Protein AF-A0A4R6YDR1-F1 (afdb_monomer)

Structure (mmCIF, N/CA/C/O backbone):
data_AF-A0A4R6YDR1-F1
#
_entry.id   AF-A0A4R6YDR1-F1
#
loop_
_atom_site.group_PDB
_atom_site.id
_atom_site.type_symbol
_atom_site.label_atom_id
_atom_site.label_alt_id
_atom_site.label_comp_id
_atom_site.label_asym_id
_atom_site.label_entity_id
_atom_site.label_seq_id
_atom_site.pdbx_PDB_ins_code
_atom_site.Cartn_x
_atom_site.Cartn_y
_atom_site.Cartn_z
_atom_site.occupancy
_atom_site.B_iso_or_equiv
_atom_site.auth_seq_id
_atom_site.auth_comp_id
_atom_site.auth_asym_id
_atom_site.auth_atom_id
_atom_site.pdbx_PDB_model_num
ATOM 1 N N . MET A 1 1 ? -46.285 15.102 -3.703 1.00 39.44 1 MET A N 1
ATOM 2 C CA . MET A 1 1 ? -45.158 14.203 -4.021 1.00 39.44 1 MET A CA 1
ATOM 3 C C . MET A 1 1 ? -44.010 14.711 -3.186 1.00 39.44 1 MET A C 1
ATOM 5 O O . MET A 1 1 ? -43.554 15.818 -3.422 1.00 39.44 1 MET A O 1
ATOM 9 N N . SER A 1 2 ? -43.743 14.014 -2.089 1.00 37.03 2 SER A N 1
ATOM 10 C CA . SER A 1 2 ? -42.890 14.491 -1.007 1.00 37.03 2 SER A CA 1
ATOM 11 C C . SER A 1 2 ? -41.427 14.366 -1.415 1.00 37.03 2 SER A C 1
ATOM 13 O O . SER A 1 2 ? -41.004 13.293 -1.838 1.00 37.03 2 SER A O 1
ATOM 15 N N . GLU A 1 3 ? -40.690 15.469 -1.320 1.00 46.84 3 GLU A N 1
ATOM 16 C CA . GLU A 1 3 ? -39.232 15.481 -1.392 1.00 46.84 3 GLU A CA 1
ATOM 17 C C . GLU A 1 3 ? -38.691 14.703 -0.192 1.00 46.84 3 GLU A C 1
ATOM 19 O O . GLU A 1 3 ? -38.739 15.177 0.945 1.00 46.84 3 GLU A O 1
ATOM 24 N N . ASP A 1 4 ? -38.201 13.491 -0.447 1.00 43.44 4 ASP A N 1
ATOM 25 C CA . ASP A 1 4 ? -37.418 12.733 0.523 1.00 43.44 4 ASP A CA 1
ATOM 26 C C . ASP A 1 4 ? -36.067 13.442 0.669 1.00 43.44 4 ASP A C 1
ATOM 28 O O . ASP A 1 4 ? -35.109 13.238 -0.080 1.00 43.44 4 ASP A O 1
ATOM 32 N N . THR A 1 5 ? -36.045 14.381 1.608 1.00 46.66 5 THR A N 1
ATOM 33 C CA . THR A 1 5 ? -34.840 15.061 2.058 1.00 46.66 5 THR A CA 1
ATOM 34 C C . THR A 1 5 ? -33.941 14.005 2.685 1.00 46.66 5 THR A C 1
ATOM 36 O O . THR A 1 5 ? -34.273 13.435 3.721 1.00 46.66 5 THR A O 1
ATOM 39 N N . ILE A 1 6 ? -32.800 13.730 2.053 1.00 50.25 6 ILE A N 1
ATOM 40 C CA . ILE A 1 6 ? -31.753 12.898 2.645 1.00 50.25 6 ILE A CA 1
ATOM 41 C C . ILE A 1 6 ? -31.236 13.648 3.876 1.00 50.25 6 ILE A C 1
ATOM 43 O O . ILE A 1 6 ? -30.426 14.569 3.763 1.00 50.25 6 ILE A O 1
ATOM 47 N N . GLU A 1 7 ? -31.735 13.279 5.056 1.00 45.41 7 GLU A N 1
ATOM 48 C CA . GLU A 1 7 ? -31.177 13.727 6.326 1.00 45.41 7 GLU A CA 1
ATOM 49 C C . GLU A 1 7 ? -29.710 13.305 6.383 1.00 45.41 7 GLU A C 1
ATOM 51 O O .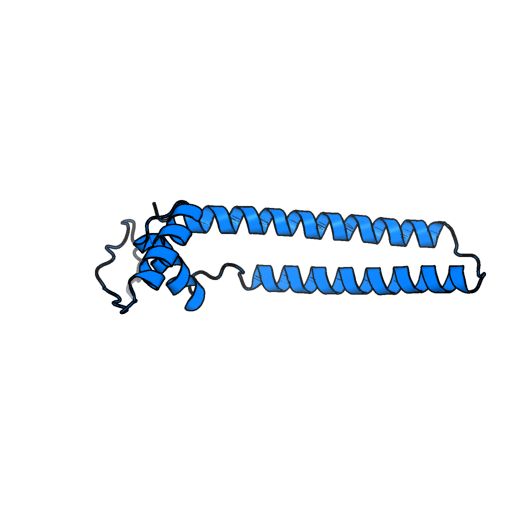 GLU A 1 7 ? -29.386 12.120 6.440 1.00 45.41 7 GLU A O 1
ATOM 56 N N . VAL A 1 8 ? -28.811 14.288 6.354 1.00 49.12 8 VAL A N 1
ATOM 57 C CA . VAL A 1 8 ? -27.378 14.083 6.560 1.00 49.12 8 VAL A CA 1
ATOM 58 C C . VAL A 1 8 ? -27.148 13.973 8.073 1.00 49.12 8 VAL A C 1
ATOM 60 O O . VAL A 1 8 ? -27.255 14.989 8.765 1.00 49.12 8 VAL A O 1
ATOM 63 N N . PRO A 1 9 ? -26.842 12.790 8.645 1.00 45.25 9 PRO A N 1
ATOM 64 C CA . PRO A 1 9 ? -26.716 12.664 10.091 1.00 45.25 9 PRO A CA 1
ATOM 65 C C . PRO A 1 9 ? -25.395 13.294 10.551 1.00 45.25 9 PRO A C 1
ATOM 67 O O . PRO A 1 9 ? -24.310 12.784 10.279 1.00 45.25 9 PRO A O 1
ATOM 70 N N . THR A 1 10 ? -25.493 14.405 11.277 1.00 56.12 10 THR A N 1
ATOM 71 C CA . THR A 1 10 ? -24.382 15.232 11.784 1.00 56.12 10 THR A CA 1
ATOM 72 C C . THR A 1 10 ? -23.902 14.855 13.195 1.00 56.12 10 THR A C 1
ATOM 74 O O . THR A 1 10 ? -23.180 15.618 13.831 1.00 56.12 10 THR A O 1
ATOM 77 N N . ALA A 1 11 ? -24.213 13.655 13.699 1.00 50.44 11 ALA A N 1
ATOM 78 C CA . ALA A 1 11 ? -23.728 13.170 14.997 1.00 50.44 11 ALA A CA 1
ATOM 79 C C . ALA A 1 11 ? -23.045 11.798 14.867 1.00 50.44 11 ALA A C 1
ATOM 81 O O . ALA A 1 11 ? -23.593 10.890 14.243 1.00 50.44 11 ALA A O 1
ATOM 82 N N . LYS A 1 12 ? -21.855 11.633 15.477 1.00 59.28 12 LYS A N 1
ATOM 83 C CA . LYS A 1 12 ? -21.075 10.375 15.549 1.00 59.28 12 LYS A CA 1
ATOM 84 C C . LYS A 1 12 ? -22.018 9.253 16.025 1.00 59.28 12 LYS A C 1
ATOM 86 O O . LYS A 1 12 ? -22.332 9.177 17.211 1.00 59.28 12 LYS A O 1
ATOM 91 N N . GLN A 1 13 ? -22.523 8.430 15.099 1.00 66.31 13 GLN A N 1
ATOM 92 C CA . GLN A 1 13 ? -23.528 7.400 15.386 1.00 66.31 13 GLN A CA 1
ATOM 93 C C . GLN A 1 13 ? -23.062 6.521 16.555 1.00 66.31 13 GLN A C 1
ATOM 95 O O . GLN A 1 13 ? -21.942 5.995 16.549 1.00 66.31 13 GLN A O 1
ATOM 100 N N . ARG A 1 14 ? -23.910 6.361 17.577 1.00 75.31 14 ARG A N 1
ATOM 101 C CA . ARG A 1 14 ? -23.565 5.566 18.760 1.00 75.31 14 ARG A CA 1
ATOM 102 C C . ARG A 1 14 ? -23.374 4.10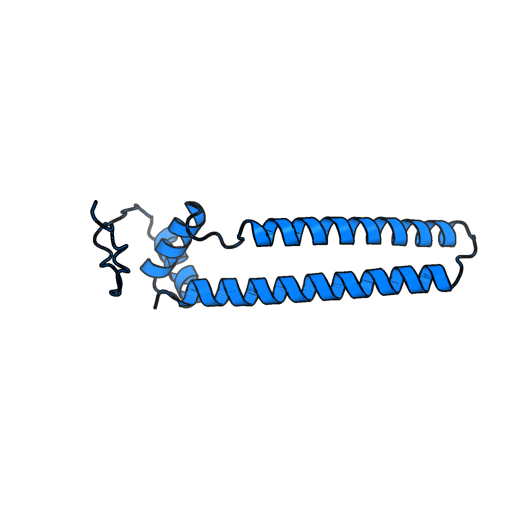1 18.352 1.00 75.31 14 ARG A C 1
ATOM 104 O O . ARG A 1 14 ? -24.311 3.459 17.883 1.00 75.31 14 ARG A O 1
ATOM 111 N N . LYS A 1 15 ? -22.172 3.553 18.563 1.00 79.75 15 LYS A N 1
ATOM 112 C CA . LYS A 1 15 ? -21.835 2.144 18.279 1.00 79.75 15 LYS A CA 1
ATOM 113 C C . LYS A 1 15 ? -22.522 1.218 19.300 1.00 79.75 15 LYS A C 1
ATOM 115 O O . LYS A 1 15 ? -21.924 0.850 20.301 1.00 79.75 15 LYS A O 1
ATOM 120 N N . GLY A 1 16 ? -23.802 0.903 19.085 1.00 85.25 16 GLY A N 1
ATOM 121 C CA . GLY A 1 16 ? -24.649 0.183 20.053 1.00 85.25 16 GLY A CA 1
ATOM 122 C C . GLY A 1 16 ? -24.705 -1.344 19.915 1.00 85.25 16 GLY A C 1
ATOM 123 O O . GLY A 1 16 ? -25.435 -1.984 20.666 1.00 85.25 16 GLY A O 1
ATOM 124 N N . ARG A 1 17 ? -23.996 -1.938 18.948 1.00 88.44 17 ARG A N 1
ATOM 125 C CA . ARG A 1 17 ? -23.965 -3.393 18.714 1.00 88.44 17 ARG A CA 1
ATOM 126 C C . ARG A 1 17 ? -22.613 -3.965 19.140 1.00 88.44 17 ARG A C 1
ATOM 128 O O . ARG A 1 17 ? -21.587 -3.337 18.889 1.00 88.44 17 ARG A O 1
ATOM 135 N N . LEU A 1 18 ? -22.629 -5.146 19.759 1.00 90.12 18 LEU A N 1
ATOM 136 C CA . LEU A 1 18 ? -21.438 -5.860 20.225 1.00 90.12 18 LEU A CA 1
ATOM 137 C C . LEU A 1 18 ? -21.135 -7.054 19.319 1.00 90.12 18 LEU A C 1
ATOM 139 O O . LEU A 1 18 ? -22.044 -7.780 18.919 1.00 90.12 18 LEU A O 1
ATOM 143 N N . ILE A 1 19 ? -19.850 -7.254 19.038 1.00 88.69 19 ILE A N 1
ATOM 144 C CA . ILE A 1 19 ? -19.309 -8.451 18.393 1.00 88.69 19 ILE A CA 1
ATOM 145 C C . ILE A 1 19 ? -18.387 -9.098 19.425 1.00 88.69 19 ILE A C 1
ATOM 147 O O . ILE A 1 19 ? -17.421 -8.469 19.850 1.00 88.69 19 ILE A O 1
ATOM 151 N N . ASN A 1 20 ? -18.699 -10.328 19.836 1.00 90.25 20 ASN A N 1
ATOM 152 C CA . ASN A 1 20 ? -17.920 -11.068 20.827 1.00 90.25 20 ASN A CA 1
ATOM 153 C C . ASN A 1 20 ? -17.141 -12.188 20.136 1.00 90.25 20 ASN A C 1
ATOM 155 O O . ASN A 1 20 ? -17.723 -12.976 19.391 1.00 90.25 20 ASN A O 1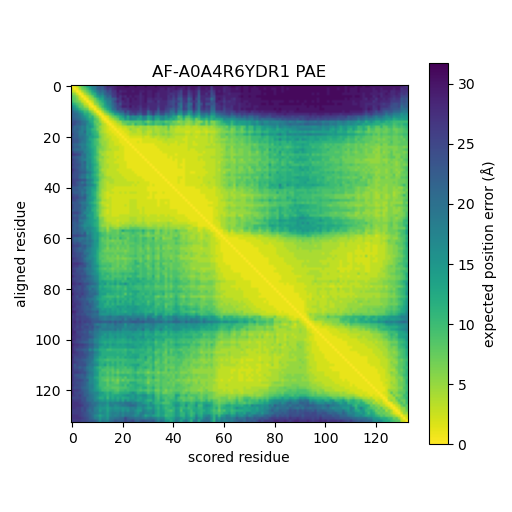
ATOM 159 N N . VAL A 1 21 ? -15.847 -12.289 20.430 1.00 90.25 21 VAL A N 1
ATOM 160 C CA . VAL A 1 21 ? -14.976 -13.381 19.987 1.00 90.25 21 VAL A CA 1
ATOM 161 C C . VAL A 1 21 ? -14.243 -13.923 21.210 1.00 90.25 21 VAL A C 1
ATOM 163 O O . VAL A 1 21 ? -13.855 -13.155 22.090 1.00 90.25 21 VAL A O 1
ATOM 166 N N . ARG A 1 22 ? -14.101 -15.247 21.300 1.00 95.94 22 ARG A N 1
ATOM 167 C CA . ARG A 1 22 ? -13.270 -15.872 22.334 1.00 95.94 22 ARG A CA 1
ATOM 168 C C . ARG A 1 22 ? -11.837 -15.933 21.828 1.00 95.94 22 ARG A C 1
ATOM 170 O O . ARG A 1 22 ? -11.625 -16.350 20.695 1.00 95.94 22 ARG A O 1
ATOM 177 N N . VAL A 1 23 ? -10.901 -15.550 22.683 1.00 95.31 23 VAL A N 1
ATOM 178 C CA . VAL A 1 23 ? -9.459 -15.630 22.451 1.00 95.31 23 VAL A CA 1
ATOM 179 C C . VAL A 1 23 ? -8.799 -16.223 23.689 1.00 95.31 23 VAL A C 1
ATOM 181 O O . VAL A 1 23 ? -9.327 -16.108 24.796 1.00 95.31 23 VAL A O 1
ATOM 184 N N . SER A 1 24 ? -7.669 -16.880 23.492 1.00 98.38 24 SER A N 1
ATOM 185 C CA . SER A 1 24 ? -6.738 -17.259 24.550 1.00 98.38 24 SER A CA 1
ATOM 186 C C . SER A 1 24 ? -5.985 -16.038 25.091 1.00 98.38 24 SER A C 1
ATOM 188 O O . SER A 1 24 ? -5.937 -14.986 24.449 1.00 98.38 24 SER A O 1
ATOM 190 N N . ASP A 1 25 ? -5.334 -16.192 26.245 1.00 98.19 25 ASP A N 1
ATOM 191 C CA . ASP A 1 25 ? -4.501 -15.135 26.835 1.00 98.19 25 ASP A CA 1
ATOM 192 C C . ASP A 1 25 ? -3.360 -14.718 25.891 1.00 98.19 25 ASP A C 1
ATOM 194 O O . ASP A 1 25 ? -3.086 -13.531 25.727 1.00 98.19 25 ASP A O 1
ATOM 198 N N . ALA A 1 26 ? -2.740 -15.687 25.205 1.00 98.31 26 ALA A N 1
ATOM 199 C CA . ALA A 1 26 ? -1.665 -15.429 24.248 1.00 98.31 26 ALA A CA 1
ATOM 200 C C . ALA A 1 26 ? -2.144 -14.603 23.041 1.00 98.31 26 ALA A C 1
ATOM 202 O O . ALA A 1 26 ? -1.471 -13.661 22.623 1.00 98.31 26 ALA A O 1
ATOM 203 N N . GLU A 1 27 ? -3.322 -14.924 22.499 1.00 97.44 27 GLU A N 1
ATOM 204 C CA . GLU A 1 27 ? -3.937 -14.152 21.413 1.00 97.44 27 GLU A CA 1
ATOM 205 C C . GLU A 1 27 ? -4.316 -12.743 21.878 1.00 97.44 27 GLU A C 1
ATOM 207 O O . GLU A 1 27 ? -4.084 -11.777 21.152 1.00 97.44 27 GLU A O 1
ATOM 212 N N . HIS A 1 28 ? -4.849 -12.602 23.096 1.00 95.69 28 HIS A N 1
ATOM 213 C CA . HIS A 1 28 ? -5.181 -11.295 23.658 1.00 95.69 28 HIS A CA 1
ATOM 214 C C . HIS A 1 28 ? -3.941 -10.399 23.790 1.00 95.69 28 HIS A C 1
ATOM 216 O O . HIS A 1 28 ? -3.959 -9.261 23.321 1.00 95.69 28 HIS A O 1
ATOM 222 N N . SER A 1 29 ? -2.841 -10.917 24.348 1.00 97.44 29 SER A N 1
ATOM 223 C CA . SER A 1 29 ? -1.581 -10.170 24.458 1.00 97.44 29 SER A CA 1
ATOM 224 C C . SER A 1 29 ? -1.008 -9.772 23.095 1.00 97.44 29 SER A C 1
ATOM 226 O O . SER A 1 29 ? -0.564 -8.636 22.927 1.00 97.44 29 SER A O 1
ATOM 228 N N . ALA A 1 30 ? -1.065 -10.662 22.098 1.00 96.69 30 ALA A N 1
ATOM 229 C CA . ALA A 1 30 ? -0.620 -10.343 20.741 1.00 96.69 30 ALA A CA 1
ATOM 230 C C . ALA A 1 30 ? -1.456 -9.213 20.108 1.00 96.69 30 ALA A C 1
ATOM 232 O O . ALA A 1 30 ? -0.914 -8.326 19.444 1.00 96.69 30 ALA A O 1
ATOM 233 N N . ILE A 1 31 ? -2.774 -9.207 20.339 1.00 94.44 31 ILE A N 1
ATOM 234 C CA . ILE A 1 31 ? -3.670 -8.143 19.865 1.00 94.44 31 ILE A CA 1
ATOM 235 C C . ILE A 1 31 ? -3.357 -6.813 20.563 1.00 94.44 31 ILE A C 1
ATOM 237 O O . ILE A 1 31 ? -3.320 -5.775 19.899 1.00 94.44 31 ILE A O 1
ATOM 241 N N . GLU A 1 32 ? -3.118 -6.819 21.876 1.00 95.50 32 GLU A N 1
ATOM 242 C CA . GLU A 1 32 ? -2.740 -5.616 22.629 1.00 95.50 32 GLU A CA 1
ATOM 243 C C . GLU A 1 32 ? -1.435 -5.000 22.118 1.00 95.50 32 GLU A C 1
ATOM 245 O O . GLU A 1 32 ? -1.362 -3.786 21.902 1.00 95.50 32 GLU A O 1
ATOM 250 N N . GLU A 1 33 ? -0.416 -5.825 21.873 1.00 96.56 33 GLU A N 1
ATOM 251 C CA . GLU A 1 33 ? 0.868 -5.369 21.342 1.00 96.56 33 GLU A CA 1
ATOM 252 C C . GLU A 1 33 ? 0.733 -4.805 19.920 1.00 96.56 33 GLU A C 1
ATOM 254 O O . GLU A 1 33 ? 1.291 -3.744 19.611 1.00 96.56 33 GLU A O 1
ATOM 259 N N . ALA A 1 34 ? -0.062 -5.457 19.068 1.00 91.12 34 ALA A N 1
ATOM 260 C CA . ALA A 1 34 ? -0.342 -4.981 17.717 1.00 91.12 34 ALA A CA 1
ATOM 261 C C . ALA A 1 34 ? -1.103 -3.643 17.729 1.00 91.12 34 ALA A C 1
ATOM 263 O O . ALA A 1 34 ? -0.725 -2.706 17.020 1.00 91.12 34 ALA A O 1
ATOM 264 N N . ALA A 1 35 ? -2.127 -3.513 18.579 1.00 90.56 35 ALA A N 1
ATOM 265 C CA . ALA A 1 35 ? -2.892 -2.279 18.742 1.00 90.56 35 ALA A CA 1
ATOM 266 C C . ALA A 1 35 ? -2.006 -1.128 19.243 1.00 90.56 35 ALA A C 1
ATOM 268 O O . ALA A 1 35 ? -2.044 -0.027 18.685 1.00 90.56 35 ALA A O 1
ATOM 269 N N . LYS A 1 36 ? -1.142 -1.398 20.231 1.00 91.75 36 LYS A N 1
ATOM 270 C CA . LYS A 1 36 ? -0.161 -0.433 20.745 1.00 91.75 36 LYS A CA 1
ATOM 271 C C . LYS A 1 36 ? 0.819 0.004 19.659 1.00 91.75 36 LYS A C 1
ATOM 2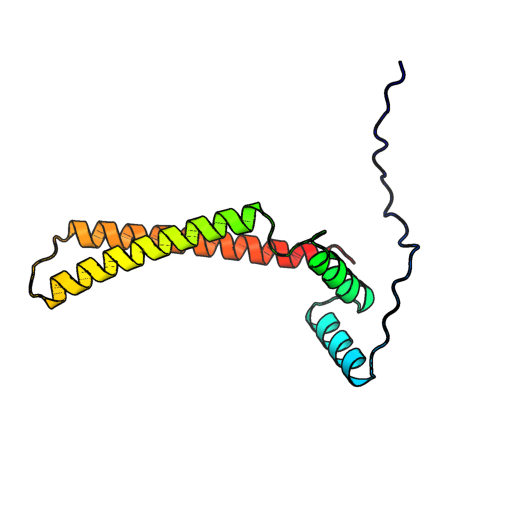73 O O . LYS A 1 36 ? 1.055 1.201 19.505 1.00 91.75 36 LYS A O 1
ATOM 278 N N . SER A 1 37 ? 1.344 -0.939 18.880 1.00 88.75 37 SER A N 1
ATOM 279 C CA . SER A 1 37 ? 2.255 -0.660 17.760 1.00 88.75 37 SER A CA 1
ATOM 280 C C . SER A 1 37 ? 1.583 0.169 16.660 1.00 88.75 37 SER A C 1
ATOM 282 O O . SER A 1 37 ? 2.231 0.987 16.010 1.00 88.75 37 SER A O 1
ATOM 284 N N . ALA A 1 38 ? 0.268 0.014 16.489 1.00 83.81 38 ALA A N 1
ATOM 285 C CA . ALA A 1 38 ? -0.546 0.826 15.590 1.00 83.81 38 ALA A CA 1
ATOM 286 C C . ALA A 1 38 ? -0.973 2.186 16.186 1.00 83.81 38 ALA A C 1
ATOM 288 O O . ALA A 1 38 ? -1.580 2.989 15.476 1.00 83.81 38 ALA A O 1
ATOM 289 N N . GLY A 1 39 ? -0.678 2.466 17.463 1.00 86.12 39 GLY A N 1
ATOM 290 C CA . GLY A 1 39 ? -1.112 3.684 18.157 1.00 86.12 39 GLY A CA 1
ATOM 291 C C . GLY A 1 39 ? -2.628 3.756 18.382 1.00 86.12 39 GLY A C 1
ATOM 292 O O . GLY A 1 39 ? -3.198 4.845 18.385 1.00 86.12 39 GLY A O 1
ATOM 293 N N . MET A 1 40 ? -3.289 2.604 18.520 1.00 87.31 40 MET A N 1
ATOM 294 C CA . MET A 1 40 ? -4.742 2.467 18.639 1.00 87.31 40 MET A CA 1
ATOM 295 C C . MET A 1 40 ? -5.124 1.791 19.961 1.00 87.31 40 MET A C 1
ATOM 297 O O . MET A 1 40 ? -4.349 1.029 20.536 1.00 87.31 40 MET A O 1
ATOM 301 N N . SER A 1 41 ? -6.355 2.016 20.431 1.00 90.56 41 SER A N 1
ATOM 302 C CA . SER A 1 41 ? -6.944 1.134 21.446 1.00 90.56 41 SER A CA 1
ATOM 303 C C . SER A 1 41 ? -7.260 -0.232 20.835 1.00 90.56 41 SER A C 1
ATOM 305 O O . SER A 1 41 ? -7.526 -0.328 19.634 1.00 90.56 41 SER A O 1
ATOM 307 N N . VAL A 1 42 ? -7.304 -1.283 21.658 1.00 90.94 42 VAL A N 1
ATOM 308 C CA . VAL A 1 42 ? -7.659 -2.646 21.217 1.00 90.94 42 VAL A CA 1
ATOM 309 C C . VAL A 1 42 ? -8.983 -2.659 20.449 1.00 90.94 42 VAL A C 1
ATOM 311 O O . VAL A 1 42 ? -9.064 -3.211 19.355 1.00 90.94 42 VAL A O 1
ATOM 314 N N . SER A 1 43 ? -10.010 -1.976 20.963 1.00 88.62 43 SER A N 1
ATOM 315 C CA . SER A 1 43 ? -11.329 -1.912 20.323 1.00 88.62 43 SER A CA 1
ATOM 316 C C . SER A 1 43 ? -11.315 -1.184 18.976 1.00 88.62 43 SER A C 1
ATOM 318 O O . SER A 1 43 ? -12.049 -1.573 18.069 1.00 88.62 43 SER A O 1
ATOM 320 N N . ALA A 1 44 ? -10.506 -0.129 18.828 1.00 86.88 44 ALA A N 1
ATOM 321 C CA . ALA A 1 44 ? -10.356 0.571 17.552 1.00 86.88 44 ALA A CA 1
ATOM 322 C C . ALA A 1 44 ? -9.565 -0.280 16.544 1.00 86.88 44 ALA A C 1
ATOM 324 O O . ALA A 1 44 ? -9.956 -0.395 15.386 1.00 86.88 44 ALA A O 1
ATOM 325 N N . PHE A 1 45 ? -8.494 -0.938 16.993 1.00 89.25 45 PHE A N 1
ATOM 326 C CA . PHE A 1 45 ? -7.697 -1.845 16.168 1.00 89.25 45 PHE A CA 1
ATOM 327 C C . PHE A 1 45 ? -8.527 -3.033 15.664 1.00 89.25 45 PHE A C 1
ATOM 329 O O . PHE A 1 45 ? -8.599 -3.285 14.466 1.00 89.25 45 PHE A O 1
ATOM 336 N N . PHE A 1 46 ? -9.247 -3.715 16.554 1.00 89.69 46 PHE A N 1
ATOM 337 C CA . PHE A 1 46 ? -10.098 -4.843 16.178 1.00 89.69 46 PHE A CA 1
ATOM 338 C C . PHE A 1 46 ? -11.226 -4.425 15.222 1.00 89.69 46 PHE A C 1
ATOM 340 O O . PHE A 1 46 ? -11.513 -5.107 14.239 1.00 89.69 46 PHE A O 1
ATOM 347 N N . ARG A 1 47 ? -11.844 -3.261 15.462 1.00 88.12 47 ARG A N 1
ATOM 348 C CA . ARG A 1 47 ? -12.879 -2.712 14.576 1.00 88.12 47 ARG A CA 1
ATOM 349 C C . ARG A 1 47 ? -12.332 -2.328 13.201 1.00 88.12 47 ARG A C 1
ATOM 351 O O . ARG A 1 47 ? -13.054 -2.489 12.215 1.00 88.12 47 ARG A O 1
ATOM 358 N N . SER A 1 48 ? -11.115 -1.789 13.120 1.00 86.50 48 SER A N 1
ATOM 359 C CA . SER A 1 48 ? -10.498 -1.445 11.837 1.00 86.50 48 SER A CA 1
ATOM 360 C C . SER A 1 48 ? -10.287 -2.700 10.993 1.00 86.50 48 SER A C 1
ATOM 362 O O . SER A 1 48 ? -10.786 -2.734 9.871 1.00 86.50 48 SER A O 1
ATOM 364 N N . LEU A 1 49 ? -9.721 -3.757 11.583 1.00 87.81 49 LEU A N 1
ATOM 365 C CA . LEU A 1 49 ? -9.512 -5.047 10.924 1.00 87.81 49 LEU A CA 1
ATOM 366 C C . LEU A 1 49 ? -10.821 -5.713 10.489 1.00 87.81 49 LEU A C 1
ATOM 368 O O . LEU A 1 49 ? -10.909 -6.214 9.373 1.00 87.81 49 LEU A O 1
ATOM 372 N N . LEU A 1 50 ? -11.865 -5.694 11.326 1.00 90.06 50 LEU A N 1
ATOM 373 C CA . LEU A 1 50 ? -13.169 -6.252 10.950 1.00 90.06 50 LEU A CA 1
ATOM 374 C C . LEU A 1 50 ? -13.787 -5.527 9.750 1.00 90.06 50 LEU A C 1
ATOM 376 O O . LEU A 1 50 ? -14.342 -6.165 8.859 1.00 90.06 50 LEU A O 1
ATOM 380 N N . LEU A 1 51 ? -13.707 -4.195 9.721 1.00 87.38 51 LEU A N 1
ATOM 381 C CA . LEU A 1 51 ? -14.261 -3.402 8.621 1.00 87.38 51 LEU A CA 1
ATOM 382 C C . LEU A 1 51 ? -13.411 -3.496 7.351 1.00 87.38 51 LEU A C 1
ATOM 384 O O . LEU A 1 51 ? -13.960 -3.416 6.253 1.00 87.38 51 LEU A O 1
ATOM 388 N N . GLU A 1 52 ? -12.103 -3.692 7.490 1.00 85.31 52 GLU A N 1
ATOM 389 C CA . GLU A 1 52 ? -11.209 -4.008 6.379 1.00 85.31 52 GLU A CA 1
ATOM 390 C C . GLU A 1 52 ? -11.526 -5.389 5.793 1.00 85.31 52 GLU A C 1
ATOM 392 O O . GLU A 1 52 ? -11.794 -5.497 4.598 1.00 85.31 52 GLU A O 1
ATOM 397 N N . GLY A 1 53 ? -11.580 -6.429 6.631 1.00 84.81 53 GLY A N 1
ATOM 398 C CA . GLY A 1 53 ? -11.881 -7.801 6.217 1.00 84.81 53 GLY A CA 1
ATOM 399 C C . GLY A 1 53 ? -13.288 -7.970 5.638 1.00 84.81 53 GLY A C 1
ATOM 400 O O . GLY A 1 53 ? -13.495 -8.792 4.751 1.00 84.81 53 GLY A O 1
ATOM 401 N N . ALA A 1 54 ? -14.248 -7.148 6.075 1.00 87.44 54 ALA A N 1
ATOM 402 C CA . ALA A 1 54 ? -15.584 -7.073 5.483 1.00 87.44 54 ALA A CA 1
ATOM 403 C C . ALA A 1 54 ? -15.630 -6.278 4.159 1.00 87.44 54 ALA A C 1
ATOM 405 O O . ALA A 1 54 ? -16.697 -6.156 3.561 1.00 87.44 54 ALA A O 1
ATOM 406 N N . GLY A 1 55 ? -14.513 -5.689 3.719 1.00 82.69 55 GLY A N 1
ATOM 407 C CA . GLY A 1 55 ? -14.437 -4.864 2.511 1.00 82.69 55 GLY A CA 1
ATOM 408 C C . GLY A 1 55 ? -15.113 -3.493 2.629 1.00 82.69 55 GLY A C 1
ATOM 409 O O . GLY A 1 55 ? -15.258 -2.801 1.627 1.00 82.69 55 GLY A O 1
ATOM 410 N N . VAL A 1 56 ? -15.516 -3.079 3.836 1.00 84.06 56 VAL A N 1
ATOM 411 C CA . VAL A 1 56 ? -16.181 -1.788 4.093 1.00 84.06 56 VAL A CA 1
ATOM 412 C C . VAL A 1 56 ? -15.172 -0.639 4.079 1.00 84.06 56 VAL A C 1
ATOM 414 O O . VAL A 1 56 ? -15.490 0.463 3.642 1.00 84.06 56 VAL A O 1
ATOM 417 N N . ARG A 1 57 ? -13.950 -0.888 4.567 1.00 78.00 57 ARG A N 1
ATOM 418 C CA . ARG A 1 57 ? -12.827 0.066 4.553 1.00 78.00 57 ARG A CA 1
ATOM 419 C C . ARG A 1 57 ? -11.531 -0.650 4.166 1.00 78.00 57 ARG A C 1
ATOM 421 O O . ARG A 1 57 ? -10.705 -0.915 5.037 1.00 78.00 57 ARG A O 1
ATOM 428 N N . PRO A 1 58 ? -11.390 -1.057 2.898 1.00 77.31 58 PRO A N 1
ATOM 429 C CA . PRO A 1 58 ? -10.219 -1.799 2.461 1.00 77.31 58 PRO A CA 1
ATOM 430 C C . PRO A 1 58 ? -8.983 -0.888 2.432 1.00 77.31 58 PRO A C 1
ATOM 432 O O . PRO A 1 58 ? -9.085 0.260 2.010 1.00 77.31 58 PRO A O 1
ATOM 435 N N . ILE A 1 59 ? -7.807 -1.419 2.799 1.00 77.25 59 ILE A N 1
ATOM 436 C CA . ILE A 1 59 ? -6.525 -0.683 2.710 1.00 77.25 59 ILE A CA 1
ATOM 437 C C . ILE A 1 59 ? -6.259 -0.192 1.279 1.00 77.25 59 ILE A C 1
ATOM 439 O O . ILE A 1 59 ? -5.715 0.893 1.075 1.00 77.25 59 ILE A O 1
ATOM 443 N N . LEU A 1 60 ? -6.630 -1.010 0.290 1.00 81.69 60 LEU A N 1
ATOM 444 C CA . LEU A 1 60 ? -6.589 -0.658 -1.124 1.00 81.69 60 LEU A CA 1
ATOM 445 C C . LEU A 1 60 ? -8.015 -0.512 -1.647 1.00 81.69 60 LEU A C 1
ATOM 447 O O . LEU A 1 60 ? -8.806 -1.459 -1.623 1.00 81.69 60 LEU A O 1
ATOM 451 N N . THR A 1 61 ? -8.334 0.656 -2.180 1.00 84.38 61 THR A N 1
ATOM 452 C CA . THR A 1 61 ? -9.563 0.892 -2.935 1.00 84.38 61 THR A CA 1
ATOM 453 C C . THR A 1 61 ? -9.511 0.183 -4.296 1.00 84.38 61 THR A C 1
ATOM 455 O O . THR A 1 61 ? -8.484 -0.364 -4.707 1.00 84.38 61 THR A O 1
ATOM 458 N N . ALA A 1 62 ? -10.638 0.151 -5.012 1.00 85.56 62 ALA A N 1
ATOM 459 C CA . ALA A 1 62 ? -10.661 -0.368 -6.382 1.00 85.56 62 ALA A CA 1
ATOM 460 C C . ALA A 1 62 ? -9.769 0.460 -7.321 1.00 85.56 62 ALA A C 1
ATOM 462 O O . ALA A 1 62 ? -9.068 -0.111 -8.151 1.00 85.56 62 ALA A O 1
ATOM 463 N N . GLU A 1 63 ? -9.754 1.779 -7.135 1.00 87.06 63 GLU A N 1
ATOM 464 C CA . GLU A 1 63 ? -8.896 2.701 -7.875 1.00 87.06 63 GLU A CA 1
ATOM 465 C C . GLU A 1 63 ? -7.413 2.421 -7.611 1.00 87.06 63 GLU A C 1
ATOM 467 O O . GLU A 1 63 ? -6.647 2.267 -8.557 1.00 87.06 63 GLU A O 1
ATOM 472 N N . ASP A 1 64 ? -7.022 2.215 -6.349 1.00 88.88 64 ASP A N 1
ATOM 473 C CA . ASP A 1 64 ? -5.631 1.877 -6.012 1.00 88.88 64 ASP A CA 1
ATOM 474 C C . ASP A 1 64 ? -5.172 0.592 -6.694 1.00 88.88 64 ASP A C 1
ATOM 476 O O . ASP A 1 64 ? -4.050 0.505 -7.188 1.00 88.88 64 ASP A O 1
ATOM 480 N N . ARG A 1 65 ? -6.045 -0.421 -6.742 1.00 88.88 65 ARG A N 1
ATOM 481 C CA . ARG A 1 65 ? -5.744 -1.677 -7.435 1.00 88.88 65 ARG A CA 1
ATOM 482 C C . ARG A 1 65 ? -5.555 -1.466 -8.935 1.00 88.88 65 ARG A C 1
ATOM 484 O O . ARG A 1 65 ? -4.663 -2.085 -9.507 1.00 88.88 65 ARG A O 1
ATOM 491 N N . LEU A 1 66 ? -6.363 -0.608 -9.559 1.00 93.19 66 LEU A N 1
ATOM 492 C CA . LEU A 1 66 ? -6.231 -0.276 -10.980 1.00 93.19 66 LEU A CA 1
ATOM 493 C C . LEU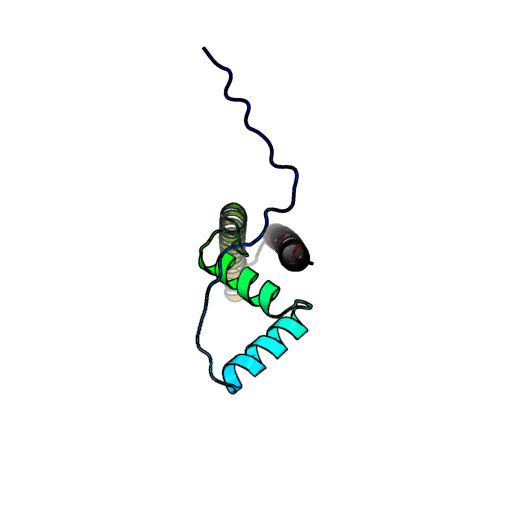 A 1 66 ? -4.924 0.470 -11.261 1.00 93.19 66 LEU A C 1
ATOM 495 O O . LEU A 1 66 ? -4.198 0.092 -12.179 1.00 93.19 66 LEU A O 1
ATOM 499 N N . ILE A 1 67 ? -4.590 1.468 -10.440 1.00 91.94 67 ILE A N 1
ATOM 500 C CA . ILE A 1 67 ? -3.330 2.216 -10.543 1.00 91.94 67 ILE A CA 1
ATOM 501 C C . ILE A 1 67 ? -2.136 1.266 -10.391 1.00 91.94 67 ILE A C 1
ATOM 503 O O . ILE A 1 67 ? -1.225 1.274 -11.217 1.00 91.94 67 ILE A O 1
ATOM 507 N N . MET A 1 68 ? -2.159 0.390 -9.385 1.00 90.50 68 MET A N 1
ATOM 508 C CA . MET A 1 68 ? -1.096 -0.594 -9.170 1.00 90.50 68 MET A CA 1
ATOM 509 C C . MET A 1 68 ? -0.961 -1.587 -10.325 1.00 90.50 68 MET A C 1
ATOM 511 O O . MET A 1 68 ? 0.158 -1.935 -10.698 1.00 90.50 68 MET A O 1
ATOM 515 N N . ALA A 1 69 ? -2.075 -2.035 -10.907 1.00 92.75 69 ALA A N 1
ATOM 516 C CA . ALA A 1 69 ? -2.049 -2.919 -12.067 1.00 92.75 69 ALA A CA 1
ATOM 517 C C . ALA A 1 69 ? -1.414 -2.235 -13.289 1.00 92.75 69 ALA A C 1
ATOM 519 O O . ALA A 1 69 ? -0.596 -2.852 -13.970 1.00 92.75 69 ALA A O 1
ATOM 520 N N . ALA A 1 70 ? -1.734 -0.959 -13.529 1.00 92.38 70 ALA A N 1
ATOM 521 C CA . ALA A 1 70 ? -1.123 -0.179 -14.603 1.00 92.38 70 ALA A CA 1
ATOM 522 C C . ALA A 1 70 ? 0.390 -0.009 -14.388 1.00 92.38 70 ALA A C 1
ATOM 524 O O . ALA A 1 70 ? 1.177 -0.302 -15.285 1.00 92.38 70 ALA A O 1
ATOM 525 N N . LEU A 1 71 ? 0.810 0.364 -13.173 1.00 92.56 71 LEU A N 1
ATOM 526 C CA . LEU A 1 71 ? 2.229 0.497 -12.830 1.00 92.56 71 LEU A CA 1
ATOM 527 C C . LEU A 1 71 ? 3.000 -0.823 -12.979 1.00 92.56 71 LEU A C 1
ATOM 529 O O . LEU A 1 71 ? 4.145 -0.818 -13.430 1.00 92.56 71 LEU A O 1
ATOM 533 N N . LEU A 1 72 ? 2.389 -1.954 -12.616 1.00 91.75 72 LEU A N 1
ATOM 534 C CA . LEU A 1 72 ? 3.002 -3.274 -12.774 1.00 91.75 72 LEU A CA 1
ATOM 535 C C . LEU A 1 72 ? 3.247 -3.613 -14.250 1.00 91.75 72 LEU A C 1
ATOM 537 O O . LEU A 1 72 ? 4.315 -4.124 -14.594 1.00 91.75 72 LEU A O 1
ATOM 541 N N . GLU A 1 73 ? 2.278 -3.325 -15.116 1.00 93.81 73 GLU A N 1
ATOM 542 C CA . GLU A 1 73 ? 2.404 -3.568 -16.554 1.00 93.81 73 GLU A CA 1
ATOM 543 C C . GLU A 1 73 ? 3.482 -2.677 -17.185 1.00 93.81 73 GLU A C 1
ATOM 545 O O . GLU A 1 73 ? 4.345 -3.155 -17.926 1.00 93.81 73 GLU A O 1
ATOM 550 N N . ASP A 1 74 ? 3.514 -1.405 -16.802 1.00 91.25 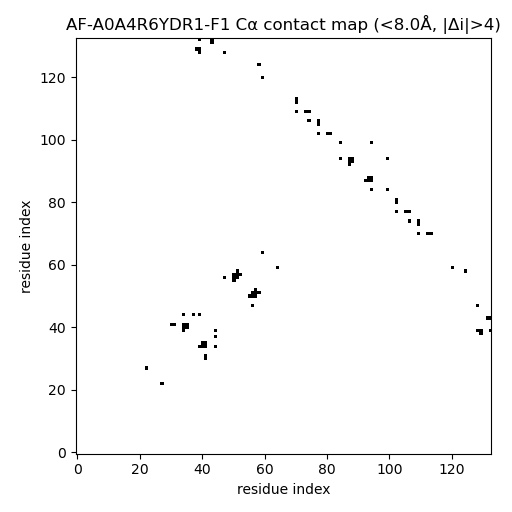74 ASP A N 1
ATOM 551 C CA . ASP A 1 74 ? 4.545 -0.450 -17.202 1.00 91.25 74 ASP A CA 1
ATOM 552 C C . ASP A 1 74 ? 5.956 -0.919 -16.793 1.00 91.25 74 ASP A C 1
ATOM 554 O O . ASP A 1 74 ? 6.895 -0.925 -17.601 1.00 91.25 74 ASP A O 1
ATOM 558 N N . MET A 1 75 ? 6.116 -1.401 -15.555 1.00 89.62 75 MET A N 1
ATOM 559 C CA . MET A 1 75 ? 7.375 -1.985 -15.078 1.00 89.62 75 MET A CA 1
ATOM 560 C C . MET A 1 75 ? 7.770 -3.247 -15.856 1.00 89.62 75 MET A C 1
ATOM 562 O O . MET A 1 75 ? 8.952 -3.442 -16.160 1.00 89.62 75 MET A O 1
ATOM 566 N N . ARG A 1 76 ? 6.802 -4.102 -16.210 1.00 90.88 76 ARG A N 1
ATOM 567 C CA . ARG A 1 76 ? 7.041 -5.302 -17.026 1.00 90.88 76 ARG A CA 1
ATOM 568 C C . ARG A 1 76 ? 7.599 -4.926 -18.398 1.00 90.88 76 ARG A C 1
ATOM 570 O O . ARG A 1 76 ? 8.573 -5.534 -18.850 1.00 90.88 76 ARG A O 1
ATOM 577 N N . MET A 1 77 ? 7.024 -3.908 -19.036 1.00 89.88 77 MET A N 1
ATOM 578 C CA . MET A 1 77 ? 7.468 -3.420 -20.344 1.00 89.88 77 MET A CA 1
ATOM 579 C C . MET A 1 77 ? 8.881 -2.830 -20.296 1.00 89.88 77 MET A C 1
ATOM 581 O O . MET A 1 77 ? 9.699 -3.143 -21.163 1.00 89.88 77 MET A O 1
ATOM 585 N N . ILE A 1 78 ? 9.221 -2.076 -19.245 1.00 88.50 78 ILE A N 1
ATOM 586 C CA . ILE A 1 78 ? 10.609 -1.647 -19.005 1.00 88.50 78 ILE A CA 1
ATOM 587 C C . ILE A 1 78 ? 11.548 -2.850 -18.931 1.00 88.50 78 ILE A C 1
ATOM 589 O O . ILE A 1 78 ? 12.591 -2.858 -19.584 1.00 88.50 78 ILE A O 1
ATOM 593 N N . GLY A 1 79 ? 11.198 -3.862 -18.133 1.00 88.12 79 GLY A N 1
ATOM 594 C CA . GLY A 1 79 ? 12.037 -5.046 -17.952 1.00 88.12 79 GLY A CA 1
ATOM 595 C C . GLY A 1 79 ? 12.305 -5.772 -19.272 1.00 88.12 79 GLY A C 1
ATOM 596 O O . GLY A 1 79 ? 13.433 -6.196 -19.532 1.00 88.12 79 GLY A O 1
ATOM 597 N N . ILE A 1 80 ? 11.294 -5.856 -20.142 1.00 92.25 80 ILE A N 1
ATOM 598 C CA . ILE A 1 80 ? 11.436 -6.418 -21.490 1.00 92.25 80 ILE A CA 1
ATOM 599 C C . ILE A 1 80 ? 12.440 -5.615 -22.316 1.00 92.25 80 ILE A C 1
ATOM 601 O O . ILE A 1 80 ? 13.356 -6.216 -22.886 1.00 92.25 80 ILE A O 1
ATOM 605 N N . ASN A 1 81 ? 12.305 -4.290 -22.355 1.00 88.31 81 ASN A N 1
ATOM 606 C CA . ASN A 1 81 ? 13.191 -3.438 -23.146 1.00 88.31 81 ASN A CA 1
ATOM 607 C C . ASN A 1 81 ? 14.635 -3.481 -22.629 1.00 88.31 81 ASN A C 1
ATOM 609 O O . ASN A 1 81 ? 15.568 -3.669 -23.409 1.00 88.31 81 ASN A O 1
ATOM 613 N N . LEU A 1 82 ? 14.836 -3.406 -21.309 1.00 87.69 82 LEU A N 1
ATOM 614 C CA . LEU A 1 82 ? 16.165 -3.532 -20.700 1.00 87.69 82 LEU A CA 1
ATOM 615 C C . LEU A 1 82 ? 16.809 -4.886 -21.022 1.00 87.69 82 LEU A C 1
ATOM 617 O O . LEU A 1 82 ? 17.994 -4.952 -21.346 1.00 87.69 82 LEU A O 1
ATOM 621 N N . ASN A 1 83 ? 16.029 -5.968 -21.005 1.00 90.50 83 ASN A N 1
ATOM 622 C CA . ASN A 1 83 ? 16.519 -7.293 -21.372 1.00 90.50 83 ASN A CA 1
ATOM 623 C C . ASN A 1 83 ? 16.859 -7.400 -22.873 1.00 90.50 83 ASN A C 1
ATOM 625 O O . ASN A 1 83 ? 17.750 -8.152 -23.267 1.00 90.50 83 ASN A O 1
ATOM 629 N N . GLN A 1 84 ? 16.164 -6.670 -23.748 1.00 89.50 84 GLN A N 1
ATOM 630 C CA . GLN A 1 84 ? 16.534 -6.581 -25.165 1.00 89.50 84 GLN A CA 1
ATOM 631 C C . GLN A 1 84 ? 17.869 -5.850 -25.350 1.00 89.50 84 GLN A C 1
ATOM 633 O O . GLN A 1 84 ? 18.755 -6.393 -26.012 1.00 89.50 84 GLN A O 1
ATOM 638 N N . VAL A 1 85 ? 18.052 -4.699 -24.695 1.00 88.12 85 VAL A N 1
ATOM 639 C CA . VAL A 1 85 ? 19.317 -3.945 -24.709 1.00 88.12 85 VAL A CA 1
ATOM 640 C C . VAL A 1 85 ? 20.471 -4.809 -24.197 1.00 88.12 85 VAL A C 1
ATOM 642 O O . VAL A 1 85 ? 21.485 -4.949 -24.879 1.00 88.12 85 VAL A O 1
ATOM 645 N N . ALA A 1 86 ? 20.296 -5.466 -23.046 1.00 88.94 86 ALA A N 1
ATOM 646 C CA . ALA A 1 86 ? 21.310 -6.344 -22.466 1.00 88.94 86 ALA A CA 1
ATOM 647 C C . ALA A 1 86 ? 21.691 -7.496 -23.409 1.00 88.94 86 ALA A C 1
ATOM 649 O O . ALA A 1 86 ? 22.872 -7.773 -23.606 1.00 88.94 86 ALA A O 1
ATOM 650 N N . ARG A 1 87 ? 20.708 -8.148 -24.047 1.00 92.56 87 ARG A N 1
ATOM 651 C CA . ARG A 1 87 ? 20.972 -9.209 -25.033 1.00 92.56 87 ARG A CA 1
ATOM 652 C C . ARG A 1 87 ? 21.712 -8.701 -26.265 1.00 92.56 87 ARG A C 1
ATOM 654 O O . ARG A 1 87 ? 22.577 -9.413 -26.765 1.00 92.56 87 ARG A O 1
ATOM 661 N N . SER A 1 88 ? 21.387 -7.503 -26.748 1.00 89.94 88 SER A N 1
ATOM 662 C CA . SER A 1 88 ? 22.078 -6.889 -27.886 1.00 89.94 88 SER A CA 1
ATOM 663 C C . SER A 1 88 ? 23.559 -6.660 -27.566 1.00 89.94 88 SER A C 1
ATOM 665 O O . SER A 1 88 ? 24.428 -7.139 -28.296 1.00 89.94 88 SER A O 1
ATOM 667 N N . LEU A 1 89 ? 23.839 -6.052 -26.408 1.00 88.38 89 LEU A N 1
ATOM 668 C CA . LEU A 1 89 ? 25.201 -5.820 -25.923 1.00 88.38 89 LEU A CA 1
ATOM 669 C C . LEU A 1 89 ? 25.970 -7.132 -25.713 1.00 88.38 89 LEU A C 1
ATOM 671 O O . LEU A 1 89 ? 27.097 -7.266 -26.185 1.00 88.38 89 LEU A O 1
ATOM 675 N N . ASN A 1 90 ? 25.346 -8.133 -25.083 1.00 91.38 90 ASN A N 1
ATOM 676 C CA . ASN A 1 90 ? 25.961 -9.447 -24.854 1.00 91.38 90 ASN A CA 1
ATOM 677 C C . ASN A 1 90 ? 26.254 -10.207 -26.158 1.00 91.38 90 ASN A C 1
ATOM 679 O O . ASN A 1 90 ? 27.174 -11.019 -26.202 1.00 91.38 90 ASN A O 1
ATOM 683 N N . ALA A 1 91 ? 25.494 -9.947 -27.224 1.00 93.19 91 ALA A N 1
ATOM 684 C CA . ALA A 1 91 ? 25.738 -10.502 -28.553 1.00 93.19 91 ALA A CA 1
ATOM 685 C C . ALA A 1 91 ? 26.820 -9.734 -29.342 1.00 93.19 91 ALA A C 1
ATOM 687 O O . ALA A 1 91 ? 27.015 -10.012 -30.525 1.00 93.19 91 ALA A O 1
ATOM 688 N N . GLY A 1 92 ? 27.488 -8.749 -28.726 1.00 90.81 92 GLY A N 1
ATOM 689 C CA . GLY A 1 92 ? 28.486 -7.899 -29.378 1.00 90.81 92 GLY A CA 1
ATOM 690 C C . GLY A 1 92 ? 27.892 -6.916 -30.390 1.00 90.81 92 GLY A C 1
ATOM 691 O O . GLY A 1 92 ? 28.625 -6.356 -31.205 1.00 90.81 92 GLY A O 1
ATOM 692 N N . LYS A 1 93 ? 26.568 -6.712 -30.377 1.00 86.44 93 LYS A N 1
ATOM 693 C CA . LYS A 1 93 ? 25.896 -5.755 -31.257 1.00 86.44 93 LYS A CA 1
ATOM 694 C C . LYS A 1 93 ? 25.965 -4.363 -30.634 1.00 86.44 93 LYS A C 1
ATOM 696 O O . LYS A 1 93 ? 25.769 -4.195 -29.432 1.00 86.44 93 LYS A O 1
ATOM 701 N N . GLY A 1 94 ? 26.214 -3.356 -31.468 1.00 84.31 94 GLY A N 1
ATOM 702 C CA . GLY A 1 94 ? 26.095 -1.962 -31.052 1.00 84.31 94 GLY A CA 1
ATOM 703 C C . GLY A 1 94 ? 24.639 -1.619 -30.731 1.00 84.31 94 GLY A C 1
ATOM 704 O O . GLY A 1 94 ? 23.735 -1.997 -31.475 1.00 84.31 94 GLY A O 1
ATOM 705 N N . VAL A 1 95 ? 24.420 -0.895 -29.635 1.00 84.88 95 VAL A N 1
ATOM 706 C CA . VAL A 1 95 ? 23.132 -0.272 -29.301 1.00 84.88 95 VAL A CA 1
ATOM 707 C C . VAL A 1 95 ? 23.270 1.223 -29.544 1.00 84.88 95 VAL A C 1
ATOM 709 O O . VAL A 1 95 ? 24.273 1.823 -29.153 1.00 84.88 95 VAL A O 1
ATOM 712 N N . HIS A 1 96 ? 22.289 1.828 -30.212 1.00 88.19 96 HIS A N 1
ATOM 713 C CA . HIS A 1 96 ? 22.347 3.257 -30.491 1.00 88.19 96 HIS A CA 1
ATOM 714 C C . HIS A 1 96 ? 22.173 4.055 -29.182 1.00 88.19 96 HIS A C 1
ATOM 716 O O . HIS A 1 96 ? 21.264 3.738 -28.411 1.00 88.19 96 HIS A O 1
ATOM 722 N N . PRO A 1 97 ? 22.974 5.108 -28.919 1.00 85.94 97 PRO A N 1
ATOM 723 C CA . PRO A 1 97 ? 22.881 5.889 -27.681 1.00 85.94 97 PRO A CA 1
ATOM 724 C C . PRO A 1 97 ? 21.467 6.399 -27.370 1.00 85.94 97 PRO A C 1
ATOM 726 O O . PRO A 1 97 ? 21.015 6.312 -26.235 1.00 85.94 97 PRO A O 1
ATOM 729 N N . SER A 1 98 ? 20.709 6.813 -28.391 1.00 87.94 98 SER A N 1
ATOM 730 C CA . SER A 1 98 ? 19.326 7.270 -28.189 1.00 87.94 98 SER A CA 1
ATOM 731 C C . SER A 1 98 ? 18.388 6.178 -27.662 1.00 87.94 98 SER A C 1
ATOM 733 O O . SER A 1 98 ? 17.428 6.483 -26.966 1.00 87.94 98 SER A O 1
ATOM 735 N N . GLU A 1 99 ? 18.624 4.907 -27.995 1.00 84.94 99 GLU A N 1
ATOM 736 C CA . GLU A 1 99 ? 17.812 3.791 -27.498 1.00 84.94 99 GLU A CA 1
ATOM 737 C C . GLU A 1 99 ? 18.070 3.556 -26.004 1.00 84.94 99 GLU A C 1
ATOM 739 O O . GLU A 1 99 ? 17.140 3.278 -25.242 1.00 84.94 99 GLU A O 1
ATOM 744 N N . LEU A 1 100 ? 19.319 3.734 -25.565 1.00 84.88 100 LEU A N 1
ATOM 745 C CA . LEU A 1 100 ? 19.686 3.726 -24.149 1.00 84.88 100 LEU A CA 1
ATOM 746 C C . LEU A 1 100 ? 19.033 4.898 -23.406 1.00 84.88 100 LEU A C 1
ATOM 748 O O . LEU A 1 100 ? 18.418 4.677 -22.363 1.00 84.88 100 LEU A O 1
ATOM 752 N N . ASP A 1 101 ? 19.091 6.107 -23.969 1.00 88.00 101 ASP A N 1
ATOM 753 C CA . ASP A 1 101 ? 18.511 7.312 -23.361 1.00 88.00 101 ASP A CA 1
ATOM 754 C C . ASP A 1 101 ? 16.985 7.211 -23.207 1.00 88.00 101 ASP A C 1
ATOM 756 O O . ASP A 1 101 ? 16.439 7.524 -22.146 1.00 88.00 101 ASP A O 1
ATOM 760 N N . ILE A 1 102 ? 16.284 6.711 -24.232 1.00 87.94 102 ILE A N 1
ATOM 761 C CA . ILE A 1 102 ? 14.829 6.483 -24.190 1.00 87.94 102 ILE A CA 1
ATOM 762 C C . ILE A 1 102 ? 14.476 5.481 -23.088 1.00 87.94 102 ILE A C 1
ATOM 764 O O . ILE A 1 102 ? 13.564 5.722 -22.292 1.00 87.94 102 ILE A O 1
ATOM 768 N N . ASN A 1 103 ? 15.191 4.357 -23.021 1.00 87.62 103 ASN A N 1
ATOM 769 C CA . ASN A 1 103 ? 14.924 3.331 -22.019 1.00 87.62 103 ASN A CA 1
ATOM 770 C C . ASN A 1 103 ? 15.221 3.825 -20.601 1.00 87.62 103 ASN A C 1
ATOM 772 O O . ASN A 1 103 ? 14.420 3.586 -19.696 1.00 87.62 103 ASN A O 1
ATOM 776 N N . LEU A 1 104 ? 16.307 4.574 -20.411 1.00 86.94 104 LEU A N 1
ATOM 777 C CA . LEU A 1 104 ? 16.631 5.196 -19.131 1.00 86.94 104 LEU A CA 1
ATOM 778 C C . LEU A 1 104 ? 15.556 6.209 -18.708 1.00 86.94 104 LEU A C 1
ATOM 780 O O . LEU A 1 104 ? 15.104 6.184 -17.562 1.00 86.94 104 LEU A O 1
ATOM 784 N N . GLY A 1 105 ? 15.083 7.044 -19.636 1.00 90.69 105 GLY A N 1
ATOM 785 C CA . GLY A 1 105 ? 13.991 7.983 -19.379 1.00 90.69 105 GLY A CA 1
ATOM 786 C C . GLY A 1 105 ? 12.674 7.284 -19.018 1.00 90.69 105 GLY A C 1
ATOM 787 O O . GLY A 1 105 ? 11.944 7.742 -18.137 1.00 90.69 105 GLY A O 1
ATOM 788 N N . ASN A 1 106 ? 12.367 6.144 -19.643 1.00 89.50 106 ASN A N 1
ATOM 789 C CA . ASN A 1 106 ? 11.200 5.328 -19.289 1.00 89.50 106 ASN A CA 1
ATOM 790 C C . ASN A 1 106 ? 11.313 4.766 -17.867 1.00 89.50 106 ASN A C 1
ATOM 792 O O . ASN A 1 106 ? 10.370 4.905 -17.086 1.00 89.50 106 ASN A O 1
ATOM 796 N N . VAL A 1 107 ? 12.477 4.209 -17.511 1.00 89.75 107 VAL A N 1
ATOM 797 C CA . VAL A 1 107 ? 12.763 3.701 -16.159 1.00 89.75 107 VAL A CA 1
ATOM 798 C C . VAL A 1 107 ? 12.541 4.786 -15.111 1.00 89.75 107 VAL A C 1
ATOM 800 O O . VAL A 1 107 ? 11.811 4.567 -14.147 1.00 89.75 107 VAL A O 1
ATOM 803 N N . GLN A 1 108 ? 13.129 5.966 -15.311 1.00 90.19 108 GLN A N 1
ATOM 804 C CA . GLN A 1 108 ? 13.036 7.074 -14.358 1.00 90.19 108 GLN A CA 1
ATOM 805 C C . GLN A 1 108 ? 11.595 7.563 -14.171 1.00 90.19 108 GLN A C 1
ATOM 807 O O . GLN A 1 108 ? 11.176 7.830 -13.043 1.00 90.19 108 GLN A O 1
ATOM 812 N N . ARG A 1 109 ? 10.809 7.647 -15.254 1.00 91.62 109 ARG A N 1
ATOM 813 C CA . ARG A 1 109 ? 9.399 8.065 -15.182 1.00 91.62 109 ARG A CA 1
ATOM 814 C C . ARG A 1 109 ? 8.547 7.092 -14.379 1.00 91.62 109 ARG A C 1
ATOM 816 O O . ARG A 1 109 ? 7.828 7.519 -13.478 1.00 91.62 109 ARG A O 1
ATOM 823 N N . ILE A 1 110 ? 8.653 5.797 -14.665 1.00 91.06 110 ILE A N 1
ATOM 824 C CA . ILE A 1 110 ? 7.858 4.780 -13.966 1.00 91.06 110 ILE A CA 1
ATOM 825 C C . ILE A 1 110 ? 8.331 4.632 -12.517 1.00 91.06 110 ILE A C 1
ATOM 827 O O . ILE A 1 110 ? 7.500 4.547 -11.618 1.00 91.06 110 ILE A O 1
ATOM 831 N N . GLN A 1 111 ? 9.638 4.725 -12.250 1.00 88.50 111 GLN A N 1
ATOM 832 C CA . GLN A 1 111 ? 10.161 4.795 -10.882 1.00 88.50 111 GLN A CA 1
ATOM 833 C C . GLN A 1 111 ? 9.537 5.963 -10.104 1.00 88.50 111 GLN A C 1
ATOM 835 O O . GLN A 1 111 ? 9.083 5.778 -8.974 1.00 88.50 111 GLN A O 1
ATOM 840 N N . ALA A 1 112 ? 9.495 7.162 -10.692 1.00 90.75 112 ALA A N 1
ATOM 841 C CA . ALA A 1 112 ? 8.903 8.332 -10.052 1.00 90.75 112 ALA A CA 1
ATOM 842 C C . ALA A 1 112 ? 7.399 8.145 -9.789 1.00 90.75 112 ALA A C 1
ATOM 844 O O . ALA A 1 112 ? 6.932 8.471 -8.695 1.00 90.75 112 ALA A O 1
ATOM 845 N N . ALA A 1 113 ? 6.665 7.575 -10.749 1.00 91.62 113 ALA A N 1
ATOM 846 C CA . ALA A 1 113 ? 5.241 7.278 -10.612 1.00 91.62 113 ALA A CA 1
ATOM 847 C C . ALA A 1 113 ? 4.976 6.273 -9.478 1.00 91.62 113 ALA A C 1
ATOM 849 O O . ALA A 1 113 ? 4.214 6.574 -8.561 1.00 91.62 113 ALA A O 1
ATOM 850 N N . VAL A 1 114 ? 5.689 5.141 -9.459 1.00 91.00 114 VAL A N 1
ATOM 851 C CA . VAL A 1 114 ? 5.590 4.129 -8.391 1.00 91.00 114 VAL A CA 1
ATOM 852 C C . VAL A 1 114 ? 5.876 4.745 -7.021 1.00 91.00 114 VAL A C 1
ATOM 854 O O . VAL A 1 114 ? 5.115 4.551 -6.073 1.00 91.00 114 VAL A O 1
ATOM 857 N N . MET A 1 115 ? 6.949 5.532 -6.903 1.00 90.94 115 MET A N 1
ATOM 858 C CA . MET A 1 115 ? 7.301 6.185 -5.639 1.00 90.94 115 MET A CA 1
ATOM 859 C C . MET A 1 115 ? 6.245 7.199 -5.186 1.00 90.94 115 MET A C 1
ATOM 861 O O . MET A 1 115 ? 6.02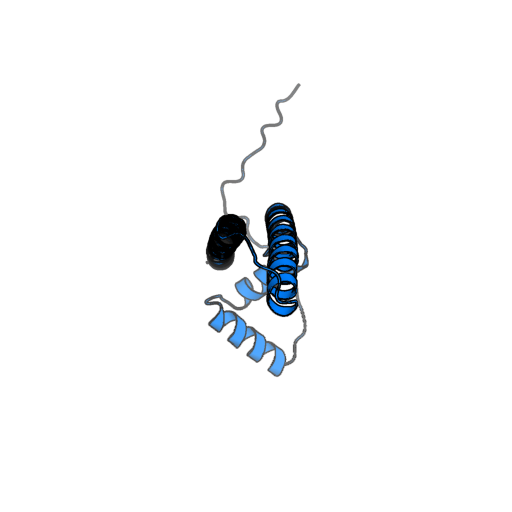3 7.350 -3.982 1.00 90.94 115 MET A O 1
ATOM 865 N N . SER A 1 116 ? 5.601 7.902 -6.120 1.00 91.62 116 SER A N 1
ATOM 866 C CA . SER A 1 116 ? 4.504 8.823 -5.817 1.00 91.62 116 SER A CA 1
ATOM 867 C C . SER A 1 116 ? 3.290 8.075 -5.265 1.00 91.62 116 SER A C 1
ATOM 869 O O . SER A 1 116 ? 2.813 8.406 -4.177 1.00 91.62 116 SER A O 1
ATOM 871 N N . GLU A 1 117 ? 2.855 7.014 -5.946 1.00 92.12 117 GLU A N 1
ATOM 872 C CA . GLU A 1 117 ? 1.687 6.227 -5.539 1.00 92.12 117 GLU A CA 1
ATOM 873 C C . GLU A 1 117 ? 1.899 5.534 -4.191 1.00 92.12 117 GLU A C 1
ATOM 875 O O . GLU A 1 117 ? 1.054 5.627 -3.297 1.00 92.12 117 GLU A O 1
ATOM 880 N N . LEU A 1 118 ? 3.075 4.940 -3.963 1.00 88.50 118 LEU A N 1
ATOM 881 C CA . LEU A 1 118 ? 3.411 4.338 -2.669 1.00 88.50 118 LEU A CA 1
ATOM 882 C C . LEU A 1 118 ? 3.379 5.356 -1.520 1.00 88.50 118 LEU A C 1
ATOM 884 O O 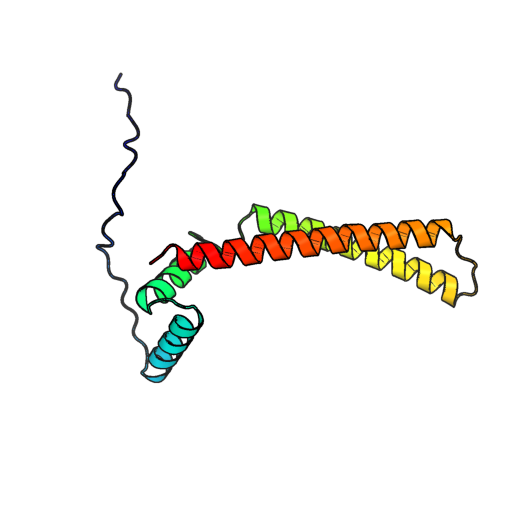. LEU A 1 118 ? 2.929 5.031 -0.416 1.00 88.50 118 LEU A O 1
ATOM 888 N N . ARG A 1 119 ? 3.814 6.603 -1.754 1.00 87.31 119 ARG A N 1
ATOM 889 C CA . ARG A 1 119 ? 3.712 7.677 -0.749 1.00 87.31 119 ARG A CA 1
ATOM 890 C C . ARG A 1 119 ? 2.258 8.052 -0.478 1.00 87.31 119 ARG A C 1
ATOM 892 O O . ARG A 1 119 ? 1.901 8.239 0.685 1.00 87.31 119 ARG A O 1
ATOM 899 N N . THR A 1 120 ? 1.431 8.176 -1.513 1.00 87.44 120 THR A N 1
ATOM 900 C CA . THR A 1 120 ? -0.005 8.476 -1.381 1.00 87.44 120 THR A CA 1
ATOM 901 C C . THR A 1 120 ? -0.713 7.399 -0.564 1.00 87.44 120 THR A C 1
ATOM 903 O O . THR A 1 120 ? -1.368 7.712 0.434 1.00 87.44 120 THR A O 1
ATOM 906 N N . LEU A 1 121 ? -0.472 6.132 -0.898 1.00 85.50 121 LEU A N 1
ATOM 907 C CA . LEU A 1 121 ? -0.999 4.976 -0.177 1.00 85.50 121 LEU A CA 1
ATOM 908 C C . LEU A 1 121 ? -0.571 4.955 1.288 1.00 85.50 121 LEU A C 1
ATOM 910 O O . LEU A 1 121 ? -1.407 4.806 2.179 1.00 85.50 121 LEU A O 1
ATOM 914 N N . SER A 1 122 ? 0.718 5.175 1.550 1.00 79.81 122 SER A N 1
ATOM 915 C CA . SER A 1 122 ? 1.263 5.182 2.912 1.00 79.81 122 SER A CA 1
ATOM 916 C C . SER A 1 122 ? 0.643 6.284 3.777 1.00 79.81 122 SER A C 1
ATOM 918 O O . SER A 1 122 ? 0.353 6.064 4.954 1.00 79.81 122 SER A O 1
ATOM 920 N N . ARG A 1 123 ? 0.393 7.471 3.202 1.00 78.06 123 ARG A N 1
ATOM 921 C CA . ARG A 1 123 ? -0.289 8.567 3.908 1.00 78.06 123 ARG A CA 1
ATOM 922 C C . ARG A 1 123 ? -1.736 8.202 4.222 1.00 78.06 123 ARG A C 1
ATOM 924 O O . ARG A 1 123 ? -2.138 8.319 5.381 1.00 78.06 123 ARG A O 1
ATOM 931 N N . ARG A 1 124 ? -2.500 7.731 3.231 1.00 74.50 124 ARG A N 1
ATOM 932 C CA . ARG A 1 124 ? -3.920 7.386 3.410 1.00 74.50 124 ARG A CA 1
ATOM 933 C C . ARG A 1 124 ? -4.105 6.264 4.434 1.00 74.50 124 ARG A C 1
ATOM 935 O O . ARG A 1 124 ? -4.837 6.461 5.399 1.00 74.50 124 ARG A O 1
ATOM 942 N N . ALA A 1 125 ? -3.338 5.177 4.329 1.00 69.12 125 ALA A N 1
ATOM 943 C CA . ALA A 1 125 ? -3.368 4.073 5.294 1.00 69.12 125 ALA A CA 1
ATOM 944 C C . ALA A 1 125 ? -2.981 4.501 6.728 1.00 69.12 125 ALA A C 1
ATOM 946 O O . ALA A 1 125 ? -3.385 3.875 7.712 1.00 69.12 125 ALA A O 1
ATOM 947 N N . GLY A 1 126 ? -2.181 5.564 6.875 1.00 60.12 126 GLY A N 1
ATOM 948 C CA . GLY A 1 126 ? -1.880 6.174 8.171 1.00 60.12 126 GLY A CA 1
ATOM 949 C C . GLY A 1 126 ? -3.024 7.035 8.719 1.00 60.12 126 GLY A C 1
ATOM 950 O O . GLY A 1 126 ? -3.293 7.005 9.918 1.00 60.12 126 GLY A O 1
ATOM 951 N N . HIS A 1 127 ? -3.702 7.806 7.864 1.00 57.34 127 HIS A N 1
ATOM 952 C CA . HIS A 1 127 ? -4.820 8.670 8.260 1.00 57.34 127 HIS A CA 1
ATOM 953 C C . HIS A 1 127 ? -6.101 7.885 8.567 1.00 57.34 127 HIS A C 1
ATOM 955 O O . HIS A 1 127 ? -6.751 8.175 9.570 1.00 57.34 127 HIS A O 1
ATOM 961 N N . GLU A 1 128 ? -6.428 6.861 7.778 1.00 61.84 128 GLU A N 1
ATOM 962 C CA . GLU A 1 128 ? -7.622 6.027 7.983 1.00 61.84 128 GLU A CA 1
ATOM 963 C C . GLU A 1 128 ? -7.591 5.279 9.319 1.00 61.84 128 GLU A C 1
ATOM 965 O O . GLU A 1 128 ? -8.617 5.164 9.989 1.00 61.84 128 GLU A O 1
ATOM 970 N N . ARG A 1 129 ? -6.404 4.846 9.764 1.00 60.12 129 ARG A N 1
ATOM 971 C CA . ARG A 1 129 ? -6.232 4.201 11.074 1.00 60.12 129 ARG A CA 1
ATOM 972 C C . ARG A 1 129 ? -6.349 5.176 12.249 1.00 60.12 129 ARG A C 1
ATOM 974 O O . ARG A 1 129 ? -6.852 4.798 13.300 1.00 60.12 129 ARG A O 1
ATOM 981 N N . ARG A 1 130 ? -5.948 6.442 12.077 1.00 54.81 130 ARG A N 1
ATOM 982 C CA . ARG A 1 130 ? -6.003 7.477 13.133 1.00 54.81 130 ARG A CA 1
ATOM 983 C C . ARG A 1 130 ? -7.350 8.194 13.250 1.00 54.81 130 ARG A C 1
ATOM 985 O O . ARG A 1 130 ? -7.600 8.826 14.269 1.00 54.81 130 ARG A O 1
ATOM 992 N N . GLY A 1 131 ? -8.232 8.085 12.257 1.00 56.00 131 GLY A N 1
ATOM 993 C CA . GLY A 1 131 ? -9.574 8.685 12.2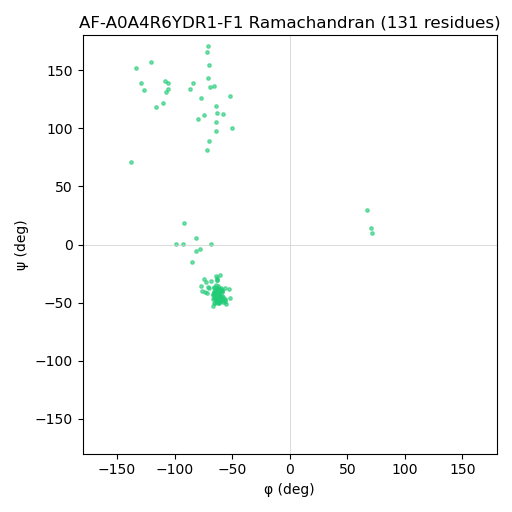92 1.00 56.00 131 GLY A CA 1
ATOM 994 C C . GLY A 1 131 ? -10.544 8.062 13.309 1.00 56.00 131 GLY A C 1
ATOM 995 O O . GLY A 1 131 ? -11.701 8.472 13.374 1.00 56.00 131 GLY A O 1
ATOM 996 N N . GLU A 1 132 ? -10.112 7.058 14.082 1.00 50.69 132 GLU A N 1
ATOM 997 C CA . GLU A 1 132 ? -10.946 6.372 15.076 1.00 50.69 132 GLU A CA 1
ATOM 998 C C . GLU A 1 132 ? -10.757 6.835 16.528 1.00 50.69 132 GLU A C 1
ATOM 1000 O O . GLU A 1 132 ? -11.448 6.299 17.401 1.00 50.69 132 GLU A O 1
ATOM 1005 N N . VAL A 1 133 ? -9.880 7.814 16.783 1.00 41.97 133 VAL A N 1
ATOM 1006 C CA . VAL A 1 133 ? -9.721 8.419 18.119 1.00 41.97 133 VAL A CA 1
ATOM 1007 C C . VAL A 1 133 ? -10.980 9.208 18.523 1.00 41.97 133 VAL A C 1
ATOM 1009 O O . VAL A 1 133 ? -11.677 9.798 17.656 1.00 41.97 133 VAL A O 1
#

pLDDT: mean 82.79, std 14.69, range [37.03, 98.38]

Solvent-accessible surface area (backbone atoms only — not comparable to full-atom values): 8069 Å² total; per-residue (Å²): 134,81,82,82,73,81,80,76,81,90,61,88,75,78,84,84,78,86,86,88,80,93,74,54,73,70,55,48,52,52,46,47,53,51,12,53,76,69,75,38,54,53,71,52,40,54,50,49,52,52,34,27,77,70,60,77,53,43,91,63,49,75,64,54,50,52,54,51,52,52,53,52,52,54,52,50,54,48,52,52,52,52,53,49,54,51,50,39,50,74,70,72,41,89,76,60,70,67,61,54,51,52,52,51,54,50,49,54,51,52,51,52,48,52,56,49,51,54,52,54,51,55,50,50,58,52,50,66,68,57,72,69,117

Organism: NCBI:txid69279

Mean predicted aligned error: 9.99 Å

Foldseek 3Di:
DDDPPPPDDPDPPPPPDDDDDDDDPVVVVVLCVVCVVLVHDSVLSVVVVVCCVVVVDPLADPVLVVLVVVLVVLVVVLVVLVVVVVVCVVVVHDDDVVSVVVSVVSVVVSVVSVVVSVVVSVVVSSVVSVVSD

Radius of gyration: 24.41 Å; Cα contacts (8 Å, |Δi|>4): 48; chains: 1; bounding box: 74×33×58 Å

Nearest PDB structures (foldseek):
  5iit-assembly2_B  TM=5.589E-01  e=2.891E-01  Saccharomyces cerevisiae S288C
  6hgc-assembly1_A  TM=7.826E-01  e=5.939E+00  Drosophila melanogaster
  6c48-assembly1_A  TM=5.353E-01  e=9.067E+00  Homo sapiens

Sequence (133 aa):
MSEDTIEVPTAKQRKGRLINVRVSDAEHSAIEEAAKSAGMSVSAFFRSLLLEGAGVRPILTAEDRLIMAALLEDMRMIGINLNQVARSLNAGKGVHPSELDINLGNVQRIQAAVMSELRTLSRRAGHERRGEV

InterPro domains:
  IPR053842 Mobilization protein NikA-like [PF21983] (14-87)

Secondary structure (DSSP, 8-state):
----------S-------------HHHHHHHHHHHHHTTS-HHHHHHHHHHHHTTSS-SS-HHHHHHHHHHHHHHHHHHHHHHHHHHHHHTT----HHHHHHHHHHHHHHHHHHHHHHHHHHHHHHHHHHTT-